Protein AF-A0A7W6RD34-F1 (afdb_monomer_lite)

Structure (mmCIF, N/CA/C/O backbone):
data_AF-A0A7W6RD34-F1
#
_entry.id   AF-A0A7W6RD34-F1
#
loop_
_atom_site.group_PDB
_atom_site.id
_atom_site.type_symbol
_atom_site.label_atom_id
_atom_site.label_alt_id
_atom_site.label_comp_id
_atom_site.label_asym_id
_atom_site.label_entity_id
_atom_site.label_seq_id
_atom_site.pdbx_PDB_ins_code
_atom_site.Cartn_x
_atom_site.Cartn_y
_atom_site.Cartn_z
_atom_site.occupancy
_atom_site.B_iso_or_equiv
_atom_site.auth_seq_id
_atom_site.auth_comp_id
_atom_site.auth_asym_id
_atom_site.auth_atom_id
_atom_site.pdbx_PDB_model_num
ATOM 1 N N . MET A 1 1 ? 3.337 -10.111 -3.654 1.00 62.47 1 MET A N 1
ATOM 2 C CA . MET A 1 1 ? 1.962 -10.655 -3.798 1.00 62.47 1 MET A CA 1
ATOM 3 C C . MET A 1 1 ? 1.587 -11.678 -2.730 1.00 62.47 1 MET A C 1
ATOM 5 O O . MET A 1 1 ? 0.472 -11.587 -2.243 1.00 62.47 1 MET A O 1
ATOM 9 N N . ALA A 1 2 ? 2.459 -12.616 -2.330 1.00 74.62 2 ALA A N 1
ATOM 10 C CA . ALA A 1 2 ? 2.134 -13.575 -1.260 1.00 74.62 2 ALA A CA 1
ATOM 11 C C . ALA A 1 2 ? 1.767 -12.895 0.078 1.00 74.62 2 ALA A C 1
ATOM 13 O O . ALA A 1 2 ? 0.756 -13.246 0.670 1.00 74.62 2 ALA A O 1
ATOM 14 N N . HIS A 1 3 ? 2.517 -11.859 0.485 1.00 82.19 3 HIS A N 1
ATOM 15 C CA . HIS A 1 3 ? 2.242 -11.073 1.702 1.00 82.19 3 HIS A CA 1
ATOM 16 C C . HIS A 1 3 ? 0.858 -10.405 1.693 1.00 82.19 3 HIS A C 1
ATOM 18 O O . HIS A 1 3 ? 0.096 -10.535 2.642 1.00 82.19 3 HIS A O 1
ATOM 24 N N . LEU A 1 4 ? 0.497 -9.766 0.575 1.00 81.69 4 LEU A N 1
ATOM 25 C CA . LEU A 1 4 ? -0.822 -9.158 0.363 1.00 81.69 4 LEU A CA 1
ATOM 26 C C . LEU A 1 4 ? -1.952 -10.193 0.344 1.00 81.69 4 LEU A C 1
ATOM 28 O O . LEU A 1 4 ? -2.983 -9.985 0.968 1.00 81.69 4 LEU A O 1
ATOM 32 N N . ARG A 1 5 ? -1.752 -11.330 -0.336 1.00 83.38 5 ARG A N 1
ATOM 33 C CA . ARG A 1 5 ? -2.750 -12.411 -0.395 1.00 83.38 5 ARG A CA 1
ATOM 34 C C . ARG A 1 5 ? -2.991 -13.060 0.966 1.00 83.38 5 ARG A C 1
ATOM 36 O O . ARG A 1 5 ? -4.117 -13.443 1.242 1.00 83.38 5 ARG A O 1
ATOM 43 N N . ALA A 1 6 ? -1.966 -13.150 1.814 1.00 84.56 6 ALA A N 1
ATOM 44 C CA . ALA A 1 6 ? -2.108 -13.648 3.182 1.00 84.56 6 ALA A CA 1
ATOM 45 C C . ALA A 1 6 ? -2.981 -12.739 4.068 1.00 84.56 6 ALA A C 1
ATOM 47 O O . ALA A 1 6 ? -3.464 -13.188 5.098 1.00 84.56 6 ALA A O 1
ATOM 48 N N . HIS A 1 7 ? -3.200 -11.487 3.655 1.00 87.81 7 HIS A N 1
ATOM 49 C CA . HIS A 1 7 ? -4.038 -10.511 4.351 1.00 87.81 7 HIS A CA 1
ATOM 50 C C . HIS A 1 7 ? -5.259 -10.114 3.512 1.00 87.81 7 HIS A C 1
ATOM 52 O O . HIS A 1 7 ? -5.801 -9.030 3.708 1.00 87.81 7 HIS A O 1
ATOM 58 N N . ALA A 1 8 ? -5.681 -10.954 2.557 1.00 85.50 8 ALA A N 1
ATOM 59 C CA . ALA A 1 8 ? -6.744 -10.618 1.607 1.00 85.50 8 ALA A CA 1
ATOM 60 C C . ALA A 1 8 ? -8.054 -10.197 2.295 1.00 85.50 8 ALA A C 1
ATOM 62 O O . ALA A 1 8 ? -8.708 -9.280 1.810 1.00 85.50 8 ALA A O 1
ATOM 63 N N . ASP A 1 9 ? -8.375 -10.784 3.451 1.00 89.81 9 ASP A N 1
ATOM 64 C CA . ASP A 1 9 ? -9.577 -10.456 4.233 1.00 89.81 9 ASP A CA 1
ATOM 65 C C . ASP A 1 9 ? -9.575 -9.014 4.767 1.00 89.81 9 ASP A C 1
ATOM 67 O O . ASP A 1 9 ? -10.628 -8.426 5.003 1.00 89.81 9 ASP A O 1
ATOM 71 N N . HIS A 1 10 ? -8.390 -8.418 4.907 1.00 89.19 10 HIS A N 1
ATOM 72 C CA . HIS A 1 10 ? -8.208 -7.029 5.318 1.00 89.19 10 HIS A CA 1
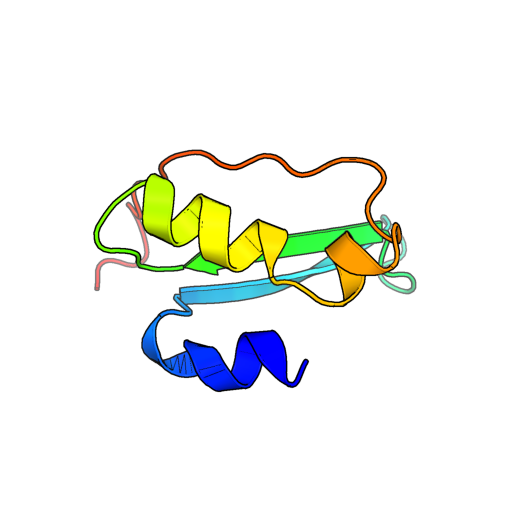ATOM 73 C C . HIS A 1 10 ? -8.165 -6.064 4.128 1.00 89.19 10 HIS A C 1
ATOM 75 O O . HIS A 1 10 ? -8.194 -4.852 4.327 1.00 89.19 10 HIS A O 1
ATOM 81 N N . VAL A 1 11 ? -8.063 -6.545 2.886 1.00 92.19 11 VAL A N 1
ATOM 82 C CA . VAL A 1 11 ? -7.876 -5.677 1.717 1.00 92.19 11 VAL A CA 1
ATOM 83 C C . VAL A 1 11 ? -9.213 -5.108 1.252 1.00 92.19 11 VAL A C 1
ATOM 85 O O . VAL A 1 11 ? -10.101 -5.834 0.817 1.00 92.19 11 VAL A O 1
ATOM 88 N N . VAL A 1 12 ? -9.325 -3.780 1.261 1.00 91.69 12 VAL A N 1
ATOM 89 C CA . VAL A 1 12 ? -10.424 -3.062 0.601 1.00 91.69 12 VAL A CA 1
ATOM 90 C C . VAL A 1 12 ? -10.072 -2.816 -0.863 1.00 91.69 12 VAL A C 1
ATOM 92 O O . VAL A 1 12 ? -10.849 -3.134 -1.759 1.00 91.69 12 VAL A O 1
ATOM 95 N N . VAL A 1 13 ? -8.884 -2.255 -1.105 1.00 92.94 13 VAL A N 1
ATOM 96 C CA . VAL A 1 13 ? -8.328 -1.980 -2.436 1.00 92.94 13 VAL A CA 1
ATOM 97 C C . VAL A 1 13 ? -6.818 -2.170 -2.371 1.00 92.94 13 VAL A C 1
ATOM 99 O O . VAL A 1 13 ? -6.172 -1.694 -1.443 1.00 92.94 13 VAL A O 1
ATOM 102 N N . ALA A 1 14 ? -6.233 -2.830 -3.366 1.00 94.06 14 ALA A N 1
ATOM 103 C CA . ALA A 1 14 ? -4.787 -2.950 -3.494 1.00 94.06 14 ALA A CA 1
ATOM 104 C C . ALA A 1 14 ? -4.384 -2.931 -4.968 1.00 94.06 14 ALA A C 1
ATOM 106 O O . ALA A 1 14 ? -4.973 -3.647 -5.779 1.00 94.06 14 ALA A O 1
ATOM 107 N N 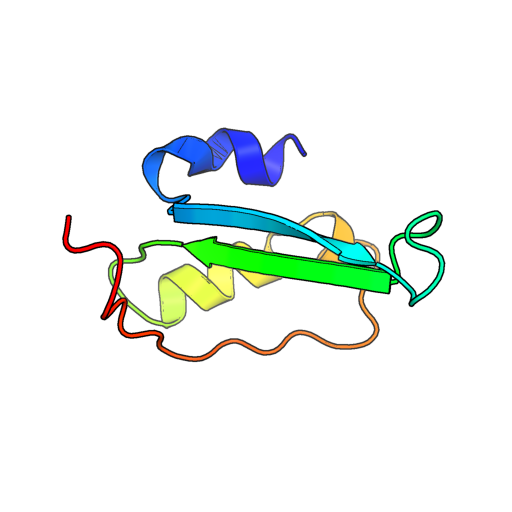. GLY A 1 15 ? -3.361 -2.153 -5.317 1.00 92.50 15 GLY A N 1
ATOM 108 C CA . GLY A 1 15 ? -2.853 -2.129 -6.685 1.00 92.50 15 GLY A CA 1
ATOM 109 C C . GLY A 1 15 ? -1.571 -1.319 -6.864 1.00 92.50 15 GLY A C 1
ATOM 110 O O . GLY A 1 15 ? -1.196 -0.539 -5.983 1.00 92.50 15 GLY A O 1
ATOM 111 N N . PRO A 1 16 ? -0.877 -1.504 -8.000 1.00 94.25 16 PRO A N 1
ATOM 112 C CA . PRO A 1 16 ? 0.263 -0.676 -8.346 1.00 94.25 16 PRO A CA 1
ATOM 113 C C . PRO A 1 16 ? -0.202 0.743 -8.687 1.00 94.25 16 PRO A C 1
ATOM 115 O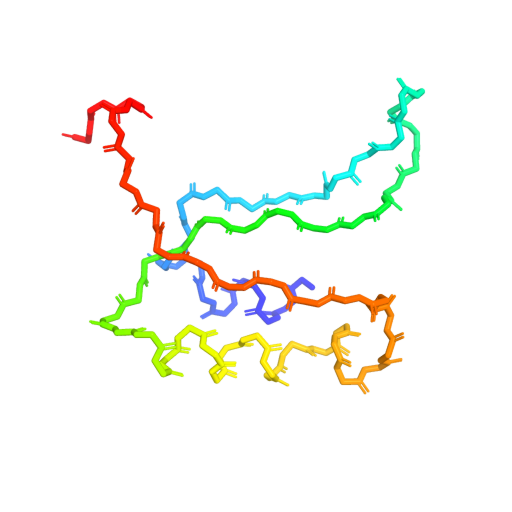 O . PRO A 1 16 ? -1.170 0.936 -9.422 1.00 94.25 16 PRO A O 1
ATOM 118 N N . LEU A 1 17 ? 0.531 1.739 -8.197 1.00 95.12 17 LEU A N 1
ATOM 119 C CA . LEU A 1 17 ? 0.503 3.068 -8.800 1.00 95.12 17 LEU A CA 1
ATOM 120 C C . LEU A 1 17 ? 1.263 2.989 -10.121 1.00 95.12 17 LEU A C 1
ATOM 122 O O . LEU A 1 17 ? 2.278 2.299 -10.194 1.00 95.12 17 LEU A O 1
ATOM 126 N N . GLN A 1 18 ? 0.789 3.678 -11.152 1.00 96.50 18 GLN A N 1
ATOM 127 C CA . GLN A 1 18 ? 1.399 3.651 -12.479 1.00 96.50 18 GLN A CA 1
ATOM 128 C C . GLN A 1 18 ? 1.885 5.040 -12.888 1.00 96.50 18 GLN A C 1
ATOM 130 O O . GLN A 1 18 ? 1.404 6.045 -12.366 1.00 96.50 18 GLN A O 1
ATOM 135 N N . ASN A 1 19 ? 2.829 5.082 -13.824 1.00 95.88 19 ASN A N 1
ATOM 136 C CA . ASN A 1 19 ? 3.148 6.303 -14.557 1.00 95.88 19 ASN A CA 1
ATOM 137 C C . ASN A 1 19 ? 1.963 6.746 -15.440 1.00 95.88 19 ASN A C 1
ATOM 139 O O . ASN A 1 19 ? 1.003 5.999 -15.650 1.00 95.88 19 ASN A O 1
ATOM 143 N N . ASP A 1 20 ? 2.056 7.944 -16.015 1.00 96.94 20 ASP A N 1
ATOM 144 C CA . ASP A 1 20 ? 0.990 8.509 -16.855 1.00 96.94 20 ASP A CA 1
ATOM 145 C C . ASP A 1 20 ? 0.676 7.648 -18.090 1.00 96.94 20 ASP A C 1
ATOM 147 O O . ASP A 1 20 ? -0.475 7.571 -18.522 1.00 96.94 20 ASP A O 1
ATOM 151 N N . ALA A 1 21 ? 1.683 6.947 -18.625 1.00 96.62 21 ALA A N 1
ATOM 152 C CA . ALA A 1 21 ? 1.537 6.021 -19.749 1.00 96.62 21 ALA A CA 1
ATOM 153 C C . ALA A 1 21 ? 0.849 4.692 -19.374 1.00 96.62 21 ALA A C 1
ATOM 155 O O . ALA A 1 21 ? 0.456 3.937 -20.262 1.00 96.62 21 ALA A O 1
ATOM 156 N N . ARG A 1 22 ? 0.665 4.409 -18.075 1.00 94.75 22 ARG A N 1
ATOM 157 C CA . ARG A 1 22 ? 0.038 3.190 -17.529 1.00 94.75 22 ARG A CA 1
ATOM 158 C C . ARG A 1 22 ? 0.728 1.879 -17.919 1.00 94.75 22 ARG A C 1
ATOM 160 O O . ARG A 1 22 ? 0.102 0.820 -17.867 1.00 94.75 22 ARG A O 1
ATOM 167 N N . ASP A 1 23 ? 2.008 1.925 -18.266 1.00 94.75 23 ASP A N 1
ATOM 168 C CA . ASP A 1 23 ? 2.800 0.750 -18.649 1.00 94.75 23 ASP A CA 1
ATOM 169 C C . ASP A 1 23 ? 3.768 0.295 -17.547 1.00 94.75 23 ASP A C 1
ATOM 171 O O . ASP A 1 23 ? 4.173 -0.867 -17.513 1.00 94.75 23 ASP A O 1
ATOM 175 N N . THR A 1 24 ? 4.084 1.182 -16.601 1.00 95.00 24 THR A N 1
ATOM 176 C CA . THR A 1 24 ? 5.110 0.956 -15.583 1.00 95.00 24 THR A CA 1
ATOM 177 C C . THR A 1 24 ? 4.560 1.245 -14.194 1.00 95.00 24 THR A C 1
ATOM 179 O O . THR A 1 24 ? 3.953 2.289 -13.956 1.00 95.00 24 THR A O 1
ATOM 182 N N . GLY A 1 25 ? 4.791 0.325 -13.255 1.00 93.44 25 GLY A N 1
ATOM 183 C CA . GLY A 1 25 ? 4.475 0.524 -11.842 1.00 93.44 25 GLY A CA 1
ATOM 184 C C . GLY A 1 25 ? 5.504 1.426 -11.159 1.00 93.44 25 GLY A C 1
ATOM 185 O O . GLY A 1 25 ? 6.697 1.149 -11.214 1.00 93.44 25 GLY A O 1
ATOM 186 N N . VAL A 1 26 ? 5.043 2.481 -10.491 1.00 95.25 26 VAL A N 1
ATOM 187 C CA . VAL A 1 26 ? 5.879 3.474 -9.783 1.00 95.25 26 VAL A CA 1
ATOM 188 C C . VAL A 1 26 ? 5.681 3.452 -8.265 1.00 95.25 26 VAL A C 1
ATOM 190 O O . VAL A 1 26 ? 6.246 4.265 -7.542 1.00 95.25 26 VAL A O 1
ATOM 193 N N . GLY A 1 27 ? 4.865 2.527 -7.763 1.00 93.69 27 GLY A N 1
ATOM 194 C CA . GLY A 1 27 ? 4.585 2.388 -6.340 1.00 93.69 27 GLY A CA 1
ATOM 195 C C . GLY A 1 27 ? 3.420 1.446 -6.089 1.00 93.69 27 GLY A C 1
ATOM 196 O O . GLY A 1 27 ? 2.982 0.715 -6.978 1.00 93.69 27 GLY A O 1
ATOM 197 N N . SER A 1 28 ? 2.896 1.457 -4.871 1.00 94.19 28 SER A N 1
ATOM 198 C CA . SER A 1 28 ? 1.716 0.678 -4.491 1.00 94.19 28 SER A CA 1
ATOM 199 C C . SER A 1 28 ? 0.760 1.543 -3.684 1.00 94.19 28 SER A C 1
ATOM 201 O O . SER A 1 28 ? 1.195 2.343 -2.858 1.00 94.19 28 SER A O 1
ATOM 203 N N . LEU A 1 29 ? -0.536 1.364 -3.922 1.00 95.38 29 LEU A N 1
ATOM 204 C CA . LEU A 1 29 ? -1.603 1.926 -3.107 1.00 95.38 29 LEU A CA 1
ATOM 205 C C . LEU A 1 29 ? -2.392 0.779 -2.490 1.00 95.38 29 LEU A C 1
ATOM 207 O O . LEU A 1 29 ? -2.943 -0.057 -3.209 1.00 95.38 29 LEU A O 1
ATOM 211 N N . LEU A 1 30 ? -2.442 0.763 -1.161 1.00 95.25 30 LEU A N 1
ATOM 212 C CA . LEU A 1 30 ? -3.151 -0.232 -0.369 1.00 95.25 30 LEU A CA 1
ATOM 213 C C . LEU A 1 30 ? -4.122 0.490 0.571 1.00 95.25 30 LEU A C 1
ATOM 215 O O . LEU A 1 30 ? -3.710 1.347 1.349 1.00 95.25 30 LEU A O 1
ATOM 219 N N . ILE A 1 31 ? -5.401 0.133 0.501 1.00 95.25 31 ILE A N 1
ATOM 220 C CA . ILE A 1 31 ? -6.436 0.507 1.466 1.00 95.25 31 ILE A CA 1
ATOM 221 C C . ILE A 1 31 ? -6.841 -0.783 2.165 1.00 95.25 31 ILE A C 1
ATOM 223 O O . ILE A 1 31 ? -7.382 -1.694 1.531 1.00 95.25 31 ILE A O 1
ATOM 227 N N . MET A 1 32 ? -6.535 -0.873 3.454 1.00 94.62 32 MET A N 1
ATOM 228 C CA . MET A 1 32 ? -6.699 -2.092 4.239 1.00 94.62 32 MET A CA 1
ATOM 229 C C . MET A 1 32 ? -7.294 -1.778 5.611 1.00 94.62 32 MET A C 1
ATOM 231 O O . MET A 1 32 ? -7.058 -0.700 6.156 1.00 94.62 32 MET A O 1
ATOM 235 N N . ASP A 1 33 ? -8.065 -2.720 6.142 1.00 94.88 33 ASP A N 1
ATOM 236 C CA . ASP A 1 33 ? -8.715 -2.634 7.444 1.00 94.88 33 ASP A CA 1
ATOM 237 C C . ASP A 1 33 ? -7.833 -3.273 8.522 1.00 94.88 33 ASP A C 1
ATOM 239 O O . ASP A 1 33 ? -7.520 -4.463 8.464 1.00 94.88 33 ASP A O 1
ATOM 243 N N . PHE A 1 34 ? -7.421 -2.473 9.501 1.00 94.56 34 PHE A N 1
ATOM 244 C CA . PHE A 1 34 ? -6.595 -2.901 10.625 1.00 94.56 34 PHE A CA 1
ATOM 245 C C . PHE A 1 34 ? -7.234 -2.435 11.936 1.00 94.56 34 PHE A C 1
ATOM 247 O O . PHE A 1 34 ? -7.834 -1.359 11.967 1.00 94.56 34 PHE A O 1
ATOM 254 N N . PRO A 1 35 ? -7.071 -3.197 13.034 1.00 93.62 35 PRO A N 1
ATOM 255 C CA . PRO A 1 35 ? -7.646 -2.830 14.329 1.00 93.62 35 PRO A CA 1
ATOM 256 C C . PRO A 1 35 ? -7.074 -1.514 14.875 1.00 93.62 35 PRO A C 1
ATOM 258 O O . PRO A 1 35 ? -7.768 -0.782 15.577 1.00 93.62 35 PRO A O 1
ATOM 261 N N . ASP A 1 36 ? -5.820 -1.205 14.540 1.00 95.19 36 ASP A N 1
ATOM 262 C CA . ASP A 1 36 ? -5.127 0.006 14.953 1.00 95.19 36 ASP A CA 1
ATOM 263 C C . ASP A 1 36 ? -3.967 0.357 14.000 1.00 95.19 36 ASP A C 1
ATOM 265 O O . ASP A 1 36 ? -3.675 -0.332 13.015 1.00 95.19 36 ASP A O 1
ATOM 269 N N . ARG A 1 37 ? -3.305 1.482 14.294 1.00 95.00 37 ARG A N 1
ATOM 270 C CA . ARG A 1 37 ? -2.164 1.977 13.518 1.00 95.00 37 ARG A CA 1
ATOM 271 C C . ARG A 1 37 ? -0.941 1.066 13.629 1.00 95.00 37 ARG A C 1
ATOM 273 O O . ARG A 1 37 ? -0.215 0.942 12.644 1.00 95.00 37 ARG A O 1
ATOM 280 N N . ASP A 1 38 ? -0.696 0.465 14.786 1.00 96.62 38 ASP A N 1
ATOM 281 C CA . ASP A 1 38 ? 0.513 -0.324 15.028 1.00 96.62 38 ASP A CA 1
ATOM 282 C C . ASP A 1 38 ? 0.474 -1.624 14.218 1.00 96.62 38 ASP A C 1
ATOM 284 O O . ASP A 1 38 ? 1.473 -1.992 13.596 1.00 96.62 38 ASP A O 1
ATOM 288 N N . ALA A 1 39 ? -0.700 -2.249 14.099 1.00 95.31 39 ALA A N 1
ATOM 289 C CA . ALA A 1 39 ? -0.940 -3.376 13.204 1.00 95.31 39 ALA A CA 1
ATOM 290 C C . ALA A 1 39 ? -0.674 -3.013 11.730 1.00 95.31 39 ALA A C 1
ATOM 292 O O . ALA A 1 39 ? -0.006 -3.767 11.015 1.00 95.31 39 ALA A O 1
ATOM 293 N N . ALA A 1 40 ? -1.121 -1.834 11.282 1.00 95.44 40 ALA A N 1
ATOM 294 C CA . ALA A 1 40 ? -0.860 -1.356 9.922 1.00 95.44 40 ALA A CA 1
ATOM 295 C C . ALA A 1 40 ? 0.641 -1.105 9.671 1.00 95.44 40 ALA A C 1
ATOM 297 O O . ALA A 1 40 ? 1.173 -1.451 8.611 1.00 95.44 40 ALA A O 1
ATOM 298 N N . VAL A 1 41 ? 1.346 -0.535 10.655 1.00 95.38 41 VAL A N 1
ATOM 299 C CA . VAL A 1 41 ? 2.801 -0.322 10.598 1.00 95.38 41 VAL A CA 1
ATOM 300 C C . VAL A 1 41 ? 3.546 -1.653 10.547 1.00 95.38 41 VAL A C 1
ATOM 302 O O . VAL A 1 41 ? 4.420 -1.821 9.694 1.00 95.38 41 VAL A O 1
ATOM 305 N N . ALA A 1 42 ? 3.181 -2.616 11.395 1.00 94.62 42 ALA A N 1
ATOM 306 C CA . ALA A 1 42 ? 3.788 -3.943 11.411 1.00 94.62 42 ALA A CA 1
ATOM 307 C C . ALA A 1 42 ? 3.597 -4.671 10.071 1.00 94.62 42 ALA A C 1
ATOM 309 O O . ALA A 1 42 ? 4.550 -5.244 9.537 1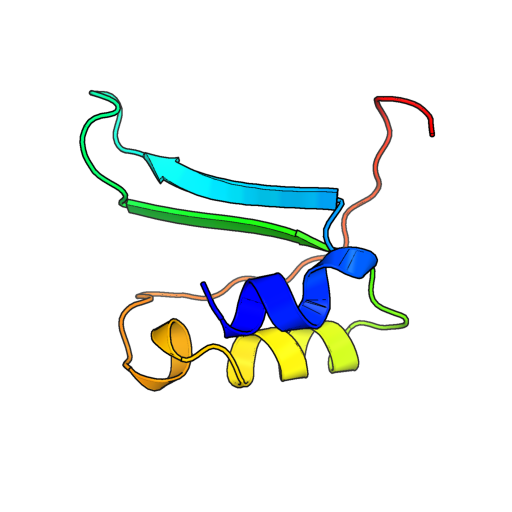.00 94.62 42 ALA A O 1
ATOM 310 N N . PHE A 1 43 ? 2.402 -4.586 9.478 1.00 94.25 43 PHE A N 1
ATOM 311 C CA . PHE A 1 43 ? 2.135 -5.127 8.146 1.00 94.25 43 PHE A CA 1
ATOM 312 C C . PHE A 1 43 ? 3.066 -4.523 7.082 1.00 94.25 43 PHE A C 1
ATOM 314 O O . PHE A 1 43 ? 3.680 -5.268 6.311 1.00 94.25 43 PHE A O 1
ATOM 321 N N . ALA A 1 44 ? 3.205 -3.194 7.058 1.00 93.06 44 ALA A N 1
ATOM 322 C CA . ALA A 1 44 ? 4.037 -2.493 6.081 1.00 93.06 44 ALA A CA 1
ATOM 323 C C . ALA A 1 44 ? 5.539 -2.777 6.272 1.00 93.06 44 ALA A C 1
ATOM 325 O O . ALA 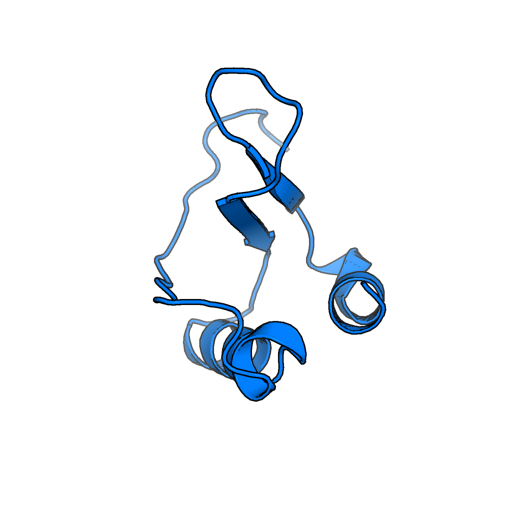A 1 44 ? 6.278 -2.931 5.301 1.00 93.06 44 ALA A O 1
ATOM 326 N N . GLN A 1 45 ? 6.010 -2.888 7.517 1.00 92.81 45 GLN A N 1
ATOM 327 C CA . GLN A 1 45 ? 7.390 -3.288 7.833 1.00 92.81 45 GLN A CA 1
ATOM 328 C C . GLN A 1 45 ? 7.676 -4.747 7.461 1.00 92.81 45 GLN A C 1
ATOM 330 O O . GLN A 1 45 ? 8.803 -5.099 7.107 1.00 92.81 45 GLN A O 1
ATOM 335 N N . ALA A 1 46 ? 6.662 -5.609 7.536 1.00 92.38 46 ALA A N 1
ATOM 336 C CA . ALA A 1 46 ? 6.779 -7.007 7.157 1.00 92.38 46 ALA A CA 1
ATOM 337 C C . ALA A 1 46 ? 6.795 -7.229 5.634 1.00 92.38 46 ALA A C 1
ATOM 339 O O . ALA A 1 46 ? 7.227 -8.307 5.215 1.00 92.38 46 ALA A O 1
ATOM 340 N N . ASP A 1 47 ? 6.385 -6.240 4.829 1.00 91.25 47 ASP A N 1
ATOM 341 C CA . ASP A 1 47 ? 6.308 -6.353 3.370 1.00 91.25 47 ASP A CA 1
ATOM 342 C C . ASP A 1 47 ? 7.683 -6.704 2.762 1.00 91.25 47 ASP A C 1
ATOM 344 O O . ASP A 1 47 ? 8.652 -5.961 2.955 1.00 91.25 47 ASP A O 1
ATOM 348 N N . PRO A 1 48 ? 7.798 -7.814 2.003 1.00 90.69 48 PRO A N 1
ATOM 349 C CA . PRO A 1 48 ? 9.030 -8.187 1.316 1.00 90.69 48 PRO A CA 1
ATOM 350 C C . PRO A 1 48 ? 9.611 -7.088 0.423 1.00 90.69 48 PRO A C 1
ATOM 352 O O . PRO A 1 48 ? 10.831 -6.972 0.345 1.00 90.69 48 PRO A O 1
ATOM 355 N N . PHE A 1 49 ? 8.778 -6.273 -0.231 1.00 88.56 49 PHE A N 1
ATOM 356 C CA . PHE A 1 49 ? 9.259 -5.161 -1.055 1.00 88.56 49 PHE A CA 1
ATOM 357 C C . PHE A 1 49 ? 9.863 -4.045 -0.207 1.00 88.56 49 PHE A C 1
ATOM 359 O O . PHE A 1 49 ? 10.889 -3.479 -0.583 1.00 88.56 49 PHE A O 1
ATOM 366 N N . ASN A 1 50 ? 9.288 -3.786 0.966 1.00 89.06 50 ASN A N 1
ATOM 367 C CA . ASN A 1 50 ? 9.857 -2.837 1.912 1.00 89.06 50 ASN A CA 1
ATOM 368 C C . ASN A 1 50 ? 11.185 -3.362 2.484 1.00 89.06 50 ASN A C 1
ATOM 370 O O . ASN A 1 50 ? 12.195 -2.665 2.457 1.00 89.06 50 ASN A O 1
ATOM 374 N N . LYS A 1 51 ? 11.229 -4.635 2.900 1.00 90.44 51 LYS A N 1
ATOM 375 C CA . LYS A 1 51 ? 12.457 -5.289 3.392 1.00 90.44 51 LYS A CA 1
ATOM 376 C C . LYS A 1 51 ? 13.568 -5.358 2.345 1.00 90.44 51 LYS A C 1
ATOM 378 O O . LYS A 1 51 ? 14.739 -5.297 2.700 1.00 90.44 51 LYS A O 1
ATOM 383 N N . ALA A 1 52 ? 13.204 -5.489 1.073 1.00 90.94 52 ALA A N 1
ATOM 384 C CA . ALA A 1 52 ? 14.139 -5.479 -0.046 1.00 90.94 52 ALA A CA 1
ATOM 385 C C . ALA A 1 52 ? 14.561 -4.060 -0.479 1.00 90.94 52 ALA A C 1
ATOM 387 O O . ALA A 1 52 ? 15.331 -3.934 -1.428 1.00 90.94 52 ALA A O 1
ATOM 388 N N . GLY A 1 53 ? 14.066 -3.001 0.177 1.00 88.62 53 GLY A N 1
ATOM 389 C CA . GLY A 1 53 ? 14.413 -1.613 -0.143 1.00 88.62 53 GLY A CA 1
ATOM 390 C C . GLY A 1 53 ? 13.863 -1.124 -1.486 1.00 88.62 53 GLY A C 1
ATOM 391 O O . GLY A 1 53 ? 14.392 -0.173 -2.053 1.00 88.62 53 GLY A O 1
ATOM 392 N N . VAL A 1 54 ? 12.820 -1.772 -2.017 1.00 91.38 54 VAL A N 1
ATOM 393 C CA . VAL A 1 54 ? 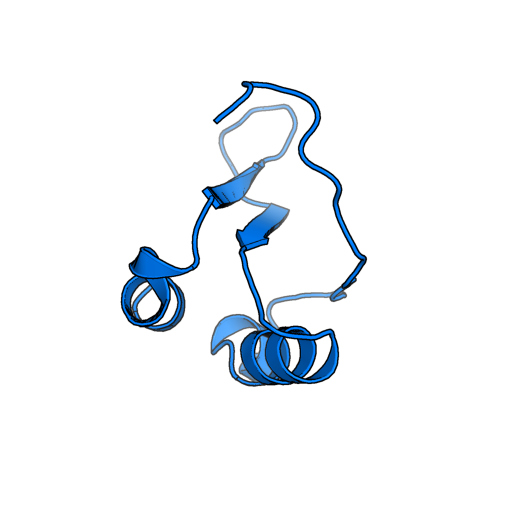12.205 -1.401 -3.304 1.00 91.38 54 VAL A CA 1
ATOM 394 C C . VAL A 1 54 ? 11.485 -0.056 -3.198 1.00 91.38 54 VAL A C 1
ATOM 396 O O . VAL A 1 54 ? 11.468 0.721 -4.150 1.00 91.38 54 VAL A O 1
ATOM 399 N N . PHE A 1 55 ? 10.877 0.227 -2.046 1.00 90.62 55 PHE A N 1
ATOM 400 C CA . PHE A 1 55 ? 10.172 1.481 -1.821 1.00 90.62 55 PHE A CA 1
ATOM 401 C C . PHE A 1 55 ? 11.139 2.584 -1.397 1.00 90.62 55 PHE A C 1
ATOM 403 O O . PHE A 1 55 ? 11.824 2.465 -0.386 1.00 90.62 55 PHE A O 1
ATOM 410 N N . ALA A 1 56 ? 11.127 3.697 -2.131 1.00 93.25 56 ALA A N 1
ATOM 411 C CA . ALA A 1 56 ? 11.849 4.904 -1.733 1.00 93.25 56 ALA A CA 1
ATOM 412 C C . ALA A 1 56 ? 11.275 5.524 -0.444 1.00 93.25 56 ALA A C 1
ATOM 414 O O . ALA A 1 56 ? 12.004 6.135 0.334 1.00 93.25 56 ALA A O 1
ATOM 415 N N . SER A 1 57 ? 9.968 5.375 -0.214 1.00 93.69 57 SER A N 1
ATOM 416 C CA . SER A 1 57 ? 9.288 5.815 1.003 1.00 93.69 57 SER A CA 1
ATOM 417 C C . SER A 1 57 ? 8.012 5.008 1.251 1.00 93.69 57 SER A C 1
ATOM 419 O O . SER A 1 57 ? 7.431 4.432 0.331 1.00 93.69 57 SER A O 1
ATOM 421 N N . VAL A 1 58 ? 7.573 4.975 2.512 1.00 94.75 58 VAL A N 1
ATOM 422 C CA . VAL A 1 58 ? 6.315 4.350 2.942 1.00 94.75 58 VAL A CA 1
ATOM 423 C C . VAL A 1 58 ? 5.567 5.337 3.833 1.00 94.75 58 VAL A C 1
ATOM 425 O O . VAL A 1 58 ? 6.088 5.769 4.860 1.00 94.75 58 VAL A O 1
ATOM 428 N N . THR A 1 59 ? 4.334 5.671 3.455 1.00 96.00 59 THR A N 1
ATOM 429 C CA . THR A 1 59 ? 3.456 6.571 4.216 1.00 96.00 59 THR A CA 1
ATOM 430 C C . THR A 1 59 ? 2.225 5.807 4.673 1.00 96.00 59 THR A C 1
ATOM 432 O O . THR A 1 59 ? 1.568 5.149 3.873 1.00 96.00 59 THR A O 1
ATOM 435 N N . ILE A 1 60 ? 1.900 5.918 5.961 1.00 96.50 60 ILE A N 1
ATOM 436 C CA . ILE A 1 60 ? 0.749 5.251 6.576 1.00 96.50 60 ILE A CA 1
ATOM 437 C C . ILE A 1 60 ? -0.120 6.319 7.229 1.00 96.50 60 ILE A C 1
ATOM 439 O O . ILE A 1 60 ? 0.344 7.047 8.113 1.00 96.50 60 ILE A O 1
ATOM 443 N N . CYS A 1 61 ? -1.377 6.409 6.805 1.00 96.44 61 CYS A N 1
ATOM 444 C CA . CYS A 1 61 ? -2.351 7.348 7.346 1.00 96.44 61 CYS A CA 1
ATOM 445 C C . CYS A 1 61 ? -3.728 6.689 7.523 1.00 96.44 61 CYS A C 1
ATOM 447 O O . CYS A 1 61 ? -4.074 5.776 6.772 1.00 96.44 61 CYS A O 1
ATOM 449 N N . PRO A 1 62 ? -4.533 7.142 8.502 1.00 95.62 62 PRO A N 1
ATOM 450 C CA . PRO A 1 62 ? -5.924 6.726 8.607 1.00 95.62 62 PRO A CA 1
ATOM 451 C C . PRO A 1 62 ? -6.721 7.173 7.378 1.00 95.62 62 PRO A C 1
ATOM 453 O O . PRO A 1 62 ? -6.602 8.317 6.937 1.00 95.62 62 PRO A O 1
ATOM 456 N N . PHE A 1 63 ? -7.581 6.295 6.869 1.00 95.12 63 PHE A N 1
ATOM 457 C CA . PHE A 1 63 ? -8.486 6.585 5.762 1.00 95.12 63 PHE A CA 1
ATOM 458 C C . PHE A 1 63 ? -9.933 6.341 6.193 1.00 95.12 63 PHE A C 1
ATOM 460 O O . PHE A 1 63 ? -10.245 5.321 6.802 1.00 95.12 63 PHE A O 1
ATOM 467 N N . ARG A 1 64 ? -10.831 7.274 5.862 1.00 92.44 64 ARG A N 1
ATOM 468 C CA . ARG A 1 64 ? -12.278 7.098 6.027 1.00 92.44 64 ARG A CA 1
ATOM 469 C C . ARG A 1 64 ? -12.899 6.866 4.655 1.00 92.44 64 ARG A C 1
ATOM 471 O O . ARG A 1 64 ? -12.991 7.801 3.863 1.00 92.44 64 ARG A O 1
ATOM 478 N N . GLN A 1 65 ? -13.368 5.647 4.403 1.00 90.38 65 GLN A N 1
ATOM 479 C CA . GLN A 1 65 ? -14.142 5.336 3.204 1.00 90.38 65 GLN A CA 1
ATOM 480 C C . GLN A 1 65 ? -15.505 6.034 3.278 1.00 90.38 65 GLN A C 1
ATOM 482 O O . GLN A 1 65 ? -16.353 5.672 4.089 1.00 90.38 65 GLN A O 1
ATOM 487 N N . THR A 1 66 ? -15.708 7.053 2.447 1.00 93.31 66 THR A N 1
ATOM 488 C CA . THR A 1 66 ? -17.002 7.742 2.312 1.00 93.31 66 THR A CA 1
ATOM 489 C C . THR A 1 66 ? -17.872 7.105 1.235 1.00 93.31 66 THR A C 1
ATOM 491 O O . THR A 1 66 ? -19.089 7.065 1.386 1.00 93.31 66 THR A O 1
ATOM 494 N N . LEU A 1 67 ? -17.253 6.589 0.167 1.00 87.94 67 LEU A N 1
ATOM 495 C CA . LEU A 1 67 ? -17.895 5.874 -0.932 1.00 87.94 67 LEU A CA 1
ATOM 496 C C . LEU A 1 67 ? -16.972 4.761 -1.477 1.00 87.94 67 LEU A C 1
ATOM 498 O O . LEU A 1 67 ? -15.750 4.903 -1.397 1.00 87.94 67 LEU A O 1
ATOM 502 N N . PRO A 1 68 ? -17.530 3.690 -2.072 1.00 83.12 68 PRO A N 1
ATOM 503 C CA . PRO A 1 68 ? -18.943 3.316 -1.992 1.00 83.12 68 PRO A CA 1
ATOM 504 C C . PRO A 1 68 ? -19.336 3.048 -0.534 1.00 83.12 68 PRO A C 1
ATOM 506 O O . PRO A 1 68 ? -18.490 2.675 0.281 1.00 83.12 68 PRO A O 1
ATOM 509 N N . VAL A 1 69 ? -20.597 3.300 -0.189 1.00 77.06 69 VAL A N 1
ATOM 510 C CA . VAL A 1 69 ? -21.107 2.923 1.134 1.00 77.06 69 VAL A CA 1
ATOM 511 C C . VAL A 1 69 ? -21.118 1.393 1.163 1.00 77.06 69 VAL A C 1
ATOM 513 O O . VAL A 1 69 ? -21.630 0.787 0.222 1.00 77.06 69 VAL A O 1
ATOM 516 N N . ARG A 1 70 ? -20.457 0.787 2.154 1.00 62.16 70 ARG A N 1
ATOM 517 C CA . ARG A 1 70 ? -20.525 -0.667 2.358 1.00 62.16 70 ARG A CA 1
ATOM 518 C C . ARG A 1 70 ? -21.922 -1.079 2.799 1.00 62.16 70 ARG A C 1
ATOM 520 O O . ARG A 1 70 ? -22.539 -0.295 3.554 1.00 62.16 70 ARG A O 1
#

Foldseek 3Di:
DVLCVVQVVFFPDKDFDADPVRPDGPGIDTDGDDPDDVRVVVSQCPDPCVVVVVDPDDDDDDDDDPPPDD

Organism: NCBI:txid390880

Secondary structure (DSSP, 8-state):
-HHHHTTGGGEEEEEEEE-TTSSSEEEEEEEE--SSHHHHHHHHHH-HHHHTT--S----------SS--

Radius of gyration: 12.89 Å; chains: 1; bounding box: 36×22×35 Å

pLDDT: mean 91.2, std 6.73, range [62.16, 96.94]

InterPro domains:
  IPR005545 YCII-related [PF03795] (6-64)
  IPR011008 Dimeric alpha-beta barrel [SSF54909] (3-66)

Sequence (70 aa):
MAHLRAHADHVVVAGPLQNDARDTGVGSLLIMDFPDRDAAVAFAQADPFNKAGVFASVTICPFRQTLPVR